Protein AF-A0A8K2A274-F1 (afdb_monomer_lite)

InterPro domains:
  IPR012863 Protein of unknown function DUF1636 [PF07845] (2-54)

Secondary structure (DSSP, 8-state):
--PPEEEE-S--HHHHHHHHHHHHHHHHS-TT----GGGS-GGG--S-EEEEPPPP-

Organism: NCBI:txid2781853

Sequence (57 aa):
MNEPTYLFTKLLLAESAAALLQFAELYLDRADSAIPWKQFPSALKTDIVAQVPPLRN

pLDDT: mean 88.38, std 7.74, range [56.94, 95.62]

Structure (mmCIF, N/CA/C/O backbone):
da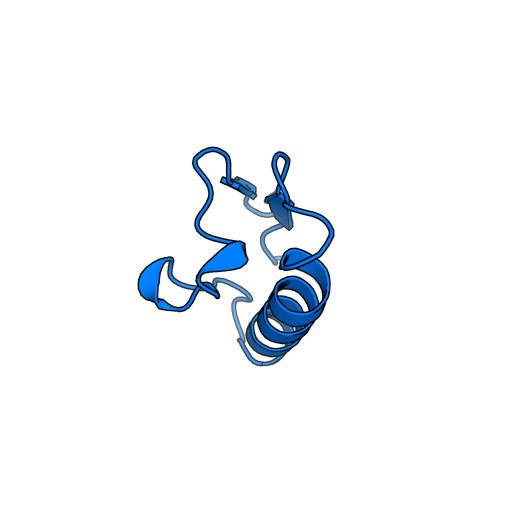ta_AF-A0A8K2A274-F1
#
_entry.id   AF-A0A8K2A274-F1
#
loop_
_atom_site.group_PDB
_atom_site.id
_atom_site.type_symbol
_atom_site.label_atom_id
_atom_site.label_alt_id
_atom_site.label_comp_id
_atom_site.label_asym_id
_atom_site.label_entity_id
_atom_site.label_seq_id
_atom_site.pdbx_PDB_ins_code
_atom_site.Cartn_x
_atom_site.Cartn_y
_atom_site.Cartn_z
_atom_site.occupancy
_atom_site.B_iso_or_equiv
_atom_site.auth_seq_id
_atom_site.auth_comp_id
_atom_site.auth_asym_id
_atom_site.auth_atom_id
_atom_site.pdbx_PDB_model_num
ATOM 1 N N . MET A 1 1 ? 11.127 6.583 -14.596 1.00 56.94 1 MET A N 1
ATOM 2 C CA . MET A 1 1 ? 10.438 6.062 -13.398 1.00 56.94 1 MET A CA 1
ATOM 3 C C . MET A 1 1 ? 9.662 4.845 -13.845 1.00 56.94 1 MET A C 1
ATOM 5 O O . MET A 1 1 ? 8.835 4.991 -14.733 1.00 56.94 1 MET A O 1
ATOM 9 N N . ASN A 1 2 ? 9.996 3.665 -13.330 1.00 79.50 2 ASN A N 1
ATOM 10 C CA . ASN A 1 2 ? 9.380 2.400 -13.749 1.00 79.50 2 ASN A CA 1
ATOM 11 C C . ASN A 1 2 ? 8.701 1.703 -12.560 1.00 79.50 2 ASN A C 1
ATOM 13 O O . ASN A 1 2 ? 8.580 0.483 -12.534 1.00 79.50 2 ASN A O 1
ATOM 17 N N . GLU A 1 3 ? 8.305 2.488 -11.560 1.00 85.50 3 GLU A N 1
ATOM 18 C CA . GLU A 1 3 ? 7.730 1.993 -10.317 1.00 85.50 3 GLU A CA 1
ATOM 19 C C . GLU A 1 3 ? 6.200 2.112 -10.340 1.00 85.50 3 GLU A C 1
ATOM 21 O O . GLU A 1 3 ? 5.659 3.054 -10.934 1.00 85.50 3 GLU A O 1
ATOM 26 N N . PRO A 1 4 ? 5.481 1.168 -9.717 1.00 91.81 4 PRO A N 1
ATOM 27 C CA . PRO A 1 4 ? 4.035 1.231 -9.612 1.00 91.81 4 PRO A CA 1
ATOM 28 C C . PRO A 1 4 ? 3.586 2.309 -8.620 1.00 91.81 4 PRO A C 1
ATOM 30 O O . PRO A 1 4 ? 4.189 2.512 -7.576 1.00 91.81 4 PRO A O 1
ATOM 33 N N . THR A 1 5 ? 2.456 2.952 -8.894 1.00 92.94 5 THR A N 1
ATOM 34 C CA . THR A 1 5 ? 1.812 3.867 -7.942 1.00 92.94 5 THR A CA 1
ATOM 35 C C . THR A 1 5 ? 0.742 3.125 -7.148 1.00 92.94 5 THR A C 1
ATOM 37 O O . THR A 1 5 ? -0.112 2.461 -7.734 1.00 92.94 5 THR A O 1
ATOM 40 N N . TYR A 1 6 ? 0.748 3.261 -5.821 1.00 94.12 6 TYR A N 1
ATOM 41 C CA . TYR A 1 6 ? -0.290 2.700 -4.952 1.00 94.12 6 TYR A CA 1
ATOM 42 C C . TYR A 1 6 ? -1.304 3.764 -4.527 1.00 94.12 6 TYR A C 1
ATOM 44 O O . TYR A 1 6 ? -0.929 4.840 -4.065 1.00 94.12 6 TYR A O 1
ATOM 52 N N . LEU A 1 7 ? -2.593 3.447 -4.655 1.00 93.38 7 LEU A N 1
ATOM 53 C CA . LEU A 1 7 ? -3.705 4.296 -4.227 1.00 93.38 7 LEU A CA 1
ATOM 54 C C . LEU A 1 7 ? -4.506 3.601 -3.123 1.00 93.38 7 LEU A C 1
ATOM 56 O O . LEU A 1 7 ? -4.973 2.474 -3.301 1.00 93.38 7 LEU A O 1
ATOM 60 N N . PHE A 1 8 ? -4.730 4.327 -2.028 1.00 92.44 8 PHE A N 1
ATOM 61 C CA . PHE A 1 8 ? -5.561 3.917 -0.898 1.00 92.44 8 PHE A CA 1
ATOM 62 C C . PHE A 1 8 ? -6.669 4.957 -0.684 1.00 92.44 8 PHE A C 1
ATOM 64 O O . PHE A 1 8 ? -6.362 6.135 -0.510 1.00 92.44 8 PHE A O 1
ATOM 71 N N . THR A 1 9 ? -7.948 4.560 -0.698 1.00 86.62 9 THR A N 1
ATOM 72 C CA . THR A 1 9 ? -9.070 5.531 -0.678 1.00 86.62 9 THR A CA 1
ATOM 73 C C . THR A 1 9 ? -9.970 5.469 0.561 1.00 86.62 9 THR A C 1
ATOM 75 O O . THR A 1 9 ? -10.746 6.394 0.783 1.00 86.62 9 THR A O 1
ATOM 78 N N . LYS A 1 10 ? -9.905 4.405 1.373 1.00 85.94 10 LYS A N 1
ATOM 79 C CA . LYS A 1 10 ? -10.743 4.209 2.577 1.00 85.94 10 LYS A CA 1
ATOM 80 C C . LYS A 1 10 ? -9.891 3.932 3.817 1.00 85.94 10 LYS A C 1
ATOM 82 O O . LYS A 1 10 ? -9.984 2.873 4.428 1.00 85.94 10 LYS A O 1
ATOM 87 N N . LEU A 1 11 ? -9.023 4.877 4.158 1.00 88.25 11 LEU A N 1
ATOM 88 C CA . LEU A 1 11 ? -8.133 4.750 5.308 1.00 88.25 11 LEU A CA 1
ATOM 89 C C . LEU A 1 11 ? -8.826 5.184 6.606 1.00 88.25 11 LEU A C 1
ATOM 91 O O . LEU A 1 11 ? -9.427 6.256 6.668 1.00 88.25 11 LEU A O 1
ATOM 95 N N . LEU A 1 12 ? -8.706 4.367 7.655 1.00 87.00 12 LEU A N 1
ATOM 96 C CA . LEU A 1 12 ? -9.097 4.744 9.014 1.00 87.00 12 LEU A CA 1
ATOM 97 C C . LEU A 1 12 ? -7.995 5.615 9.627 1.00 87.00 12 LEU A C 1
ATOM 99 O O . LEU A 1 12 ? -6.905 5.125 9.916 1.00 87.00 12 LEU A O 1
ATOM 103 N N . LEU A 1 13 ? -8.285 6.903 9.835 1.00 79.19 13 LEU A N 1
ATOM 104 C CA . LEU A 1 13 ? -7.284 7.935 10.147 1.00 79.19 13 LEU A CA 1
ATOM 105 C C . LEU A 1 13 ? -6.402 7.613 11.370 1.00 79.19 13 LEU A C 1
ATOM 107 O O . LEU A 1 13 ? -5.215 7.927 11.370 1.00 79.19 13 LEU A O 1
ATOM 111 N N . ALA A 1 14 ? -6.968 6.971 12.397 1.00 82.31 14 ALA A N 1
ATOM 112 C CA . ALA A 1 14 ? -6.251 6.615 13.624 1.00 82.31 14 ALA A CA 1
ATOM 113 C C . ALA A 1 14 ? -5.258 5.450 13.444 1.00 82.31 14 ALA A C 1
ATOM 115 O O . ALA A 1 14 ? -4.285 5.353 14.186 1.00 82.31 14 ALA A O 1
ATOM 116 N N . GLU A 1 15 ? -5.485 4.578 12.462 1.00 81.81 15 GLU A N 1
ATOM 117 C CA . GLU A 1 15 ? -4.747 3.317 12.293 1.00 81.81 15 GLU A CA 1
ATOM 118 C C . GLU A 1 15 ? -3.843 3.333 11.052 1.00 81.81 15 GLU A C 1
ATOM 120 O O . GLU A 1 15 ? -2.874 2.577 10.961 1.00 81.81 15 GLU A O 1
ATOM 125 N N . SER A 1 16 ? -4.130 4.211 10.086 1.00 90.50 16 SER A N 1
ATOM 126 C CA . SER A 1 16 ? -3.464 4.204 8.785 1.00 90.50 16 SER A CA 1
ATOM 127 C C . SER A 1 16 ? -2.103 4.891 8.766 1.00 90.50 16 SER A C 1
ATOM 129 O O . SER A 1 16 ? -1.292 4.562 7.909 1.00 90.50 16 SER A O 1
ATOM 131 N N . ALA A 1 17 ? -1.824 5.840 9.666 1.00 92.62 17 ALA A N 1
ATOM 132 C CA . ALA A 1 17 ? -0.597 6.642 9.601 1.00 92.62 17 ALA A CA 1
ATOM 133 C C . ALA A 1 17 ? 0.673 5.785 9.744 1.00 92.62 17 ALA A C 1
ATOM 135 O O . ALA A 1 17 ? 1.535 5.801 8.867 1.00 92.62 17 ALA A O 1
ATOM 136 N N . ALA A 1 18 ? 0.758 4.979 10.806 1.00 93.88 18 ALA A N 1
ATOM 137 C CA . ALA A 1 18 ? 1.886 4.071 11.020 1.00 93.88 18 ALA A CA 1
ATOM 138 C C . ALA A 1 18 ? 1.981 3.009 9.913 1.00 93.88 18 ALA A C 1
ATOM 140 O O . ALA A 1 18 ? 3.068 2.676 9.449 1.00 93.88 18 ALA A O 1
ATOM 141 N N . ALA A 1 19 ? 0.833 2.519 9.444 1.00 94.31 19 ALA A N 1
ATOM 142 C CA . ALA A 1 19 ? 0.768 1.522 8.389 1.00 94.31 19 ALA A CA 1
ATOM 143 C C . ALA A 1 19 ? 1.259 2.066 7.034 1.00 94.31 19 ALA A C 1
ATOM 145 O O . ALA A 1 19 ? 1.957 1.360 6.313 1.00 94.31 19 ALA A O 1
ATOM 146 N N . LEU A 1 20 ? 0.948 3.324 6.697 1.00 94.88 20 LEU A N 1
ATOM 147 C CA . LEU A 1 20 ? 1.467 3.999 5.502 1.00 94.88 20 LEU A CA 1
ATOM 148 C C . LEU A 1 20 ? 2.983 4.197 5.571 1.00 94.88 20 LEU A C 1
ATOM 150 O O . LEU A 1 20 ? 3.655 3.994 4.564 1.00 94.88 20 LEU A O 1
ATOM 154 N N . LEU A 1 21 ? 3.522 4.555 6.740 1.00 95.38 21 LEU A N 1
ATOM 155 C CA . LEU A 1 21 ? 4.971 4.676 6.930 1.00 95.38 21 LEU A CA 1
ATOM 156 C C . LEU A 1 21 ? 5.667 3.324 6.739 1.00 95.38 21 LEU A C 1
ATOM 158 O O . LEU A 1 21 ? 6.583 3.226 5.929 1.00 95.38 21 LEU A O 1
ATOM 162 N N . GLN A 1 22 ? 5.157 2.266 7.378 1.00 95.38 22 GLN A N 1
ATOM 163 C CA . GLN A 1 22 ? 5.669 0.905 7.189 1.00 95.38 22 GLN A CA 1
ATOM 164 C C . GLN A 1 22 ? 5.589 0.465 5.717 1.00 95.38 22 GLN A C 1
ATOM 166 O O . GLN A 1 22 ? 6.484 -0.201 5.199 1.00 95.38 22 GLN A O 1
ATOM 171 N N . PHE A 1 23 ? 4.509 0.820 5.020 1.00 95.38 23 PHE A N 1
ATOM 172 C CA . PHE A 1 23 ? 4.367 0.524 3.599 1.00 95.38 23 PHE A CA 1
ATOM 173 C C . PHE A 1 23 ? 5.393 1.276 2.746 1.00 95.38 23 PHE A C 1
ATOM 175 O O . PHE A 1 23 ? 5.951 0.692 1.821 1.00 95.38 23 PHE A O 1
ATOM 182 N N . ALA A 1 24 ? 5.655 2.547 3.054 1.00 94.69 24 ALA A N 1
ATOM 183 C CA . ALA A 1 24 ? 6.644 3.354 2.348 1.00 94.69 24 ALA A CA 1
ATOM 184 C C . ALA A 1 24 ? 8.064 2.791 2.515 1.00 94.69 24 ALA A C 1
ATOM 186 O O . ALA A 1 24 ? 8.803 2.722 1.538 1.00 94.69 24 ALA A O 1
ATOM 187 N N . GLU A 1 25 ? 8.418 2.316 3.710 1.00 95.62 25 GLU A N 1
ATOM 188 C CA . GLU A 1 25 ? 9.688 1.616 3.954 1.00 95.62 25 GLU A CA 1
ATOM 189 C C . GLU A 1 25 ? 9.804 0.358 3.075 1.00 95.62 25 GLU A C 1
ATOM 191 O O . GLU A 1 25 ? 10.755 0.219 2.309 1.00 95.62 25 GLU A O 1
ATOM 196 N N . LEU A 1 26 ? 8.774 -0.503 3.074 1.00 94.19 26 LEU A N 1
ATOM 197 C CA . LEU A 1 26 ? 8.724 -1.692 2.207 1.00 94.19 26 LEU A CA 1
ATOM 198 C C . LEU A 1 26 ? 8.809 -1.355 0.709 1.00 94.19 26 LEU A C 1
ATOM 200 O O . LEU A 1 26 ? 9.292 -2.168 -0.082 1.00 94.19 26 LEU A O 1
ATOM 204 N N . TYR A 1 27 ? 8.280 -0.198 0.314 1.00 93.75 27 TYR A N 1
ATOM 205 C CA . TYR A 1 27 ? 8.245 0.260 -1.072 1.00 93.75 27 TYR A CA 1
ATOM 206 C C . TYR A 1 27 ? 9.632 0.725 -1.531 1.00 93.75 27 TYR A C 1
ATOM 208 O O . TYR A 1 27 ? 10.039 0.405 -2.649 1.00 93.75 27 TYR A O 1
ATOM 216 N N . LEU A 1 28 ? 10.362 1.427 -0.657 1.00 91.94 28 LEU A N 1
ATOM 217 C CA . LEU A 1 28 ? 11.721 1.917 -0.907 1.00 91.94 28 LEU A CA 1
ATOM 218 C C . LEU A 1 28 ? 12.774 0.800 -0.862 1.00 91.94 28 LEU A C 1
ATOM 220 O O . LEU A 1 28 ? 13.736 0.844 -1.625 1.00 91.94 28 LEU A O 1
ATOM 224 N N . ASP A 1 29 ? 12.584 -0.217 -0.019 1.00 91.75 29 ASP A N 1
ATOM 225 C CA . ASP A 1 29 ? 13.534 -1.330 0.127 1.00 91.75 29 ASP A CA 1
ATOM 226 C C . ASP A 1 29 ? 13.494 -2.335 -1.043 1.00 91.75 29 ASP A C 1
ATOM 228 O O . ASP A 1 29 ? 14.369 -3.199 -1.172 1.00 91.75 29 ASP A O 1
ATOM 232 N N . ARG A 1 30 ? 12.474 -2.267 -1.909 1.00 87.12 30 ARG A N 1
ATOM 233 C CA . ARG A 1 30 ? 12.277 -3.210 -3.020 1.00 87.12 30 ARG A CA 1
ATOM 234 C C . ARG A 1 30 ? 12.807 -2.669 -4.341 1.00 87.12 30 ARG A C 1
ATOM 236 O O . ARG A 1 30 ? 12.426 -1.596 -4.783 1.00 87.12 30 ARG A O 1
ATOM 243 N N . ALA A 1 31 ? 13.574 -3.502 -5.045 1.00 83.69 31 ALA A N 1
ATOM 244 C CA . ALA A 1 31 ? 14.145 -3.168 -6.352 1.00 83.69 31 ALA A CA 1
ATOM 245 C C . ALA A 1 31 ? 13.103 -2.934 -7.467 1.00 83.69 31 ALA A C 1
ATOM 247 O O . ALA A 1 31 ? 13.393 -2.232 -8.431 1.00 83.69 31 ALA A O 1
ATOM 248 N N . ASP A 1 32 ? 11.915 -3.537 -7.363 1.00 83.69 32 ASP A N 1
ATOM 249 C CA . ASP A 1 32 ? 10.802 -3.377 -8.311 1.00 83.69 32 ASP A CA 1
ATOM 250 C C . ASP A 1 32 ? 9.644 -2.538 -7.745 1.00 83.69 32 ASP A C 1
ATOM 252 O O . ASP A 1 32 ? 8.623 -2.362 -8.416 1.00 83.69 32 ASP A O 1
ATOM 256 N N . SER A 1 33 ? 9.785 -2.071 -6.498 1.00 83.69 33 SER A N 1
ATOM 257 C CA . SER A 1 33 ? 8.771 -1.357 -5.715 1.00 83.69 33 SER A CA 1
ATOM 258 C C . SER A 1 33 ? 7.383 -2.024 -5.728 1.00 83.69 33 SER A C 1
ATOM 260 O O . SER A 1 33 ? 6.364 -1.396 -5.437 1.00 83.69 33 SER A O 1
ATOM 262 N N . ALA A 1 34 ? 7.323 -3.327 -6.038 1.00 89.94 34 ALA A N 1
ATOM 263 C CA . ALA A 1 34 ? 6.102 -4.112 -6.091 1.00 89.94 34 ALA A CA 1
ATOM 264 C C . ALA A 1 34 ? 5.971 -4.926 -4.802 1.00 89.94 34 ALA A C 1
ATOM 266 O O . ALA A 1 34 ? 6.632 -5.943 -4.582 1.00 89.94 34 ALA A O 1
ATOM 267 N N . ILE A 1 35 ? 5.086 -4.471 -3.924 1.00 91.69 35 ILE A N 1
ATOM 268 C CA . ILE A 1 35 ? 4.794 -5.121 -2.652 1.00 91.69 35 ILE A CA 1
ATOM 269 C C . ILE A 1 35 ? 3.702 -6.182 -2.872 1.00 91.69 35 ILE A C 1
ATOM 271 O O . ILE A 1 35 ? 2.613 -5.859 -3.358 1.00 91.69 35 ILE A O 1
ATOM 275 N N . PRO A 1 36 ? 3.937 -7.454 -2.502 1.00 91.50 36 PRO A N 1
ATOM 276 C CA . PRO A 1 36 ? 2.907 -8.486 -2.520 1.00 91.50 36 PRO A CA 1
ATOM 277 C C . PRO A 1 36 ? 1.810 -8.201 -1.492 1.00 91.50 36 PRO A C 1
ATOM 279 O O . PRO A 1 36 ? 2.113 -7.892 -0.341 1.00 91.50 36 PRO A O 1
ATOM 282 N N . TRP A 1 37 ? 0.542 -8.444 -1.844 1.00 90.56 37 TRP A N 1
ATOM 283 C CA . TRP A 1 37 ? -0.612 -8.233 -0.950 1.00 90.56 37 TRP A CA 1
ATOM 284 C C . TRP A 1 37 ? -0.442 -8.842 0.451 1.00 90.56 37 TRP A C 1
ATOM 286 O O . TRP A 1 37 ? -0.821 -8.250 1.457 1.00 90.56 37 TRP A O 1
ATOM 296 N N . LYS A 1 38 ? 0.183 -10.023 0.548 1.00 91.31 38 LYS A N 1
ATOM 297 C CA . LYS A 1 38 ? 0.432 -10.693 1.836 1.00 91.31 38 LYS A CA 1
ATOM 298 C C . LYS A 1 38 ? 1.264 -9.835 2.798 1.00 91.31 38 LYS A C 1
ATOM 300 O O . LYS A 1 38 ? 1.014 -9.903 3.9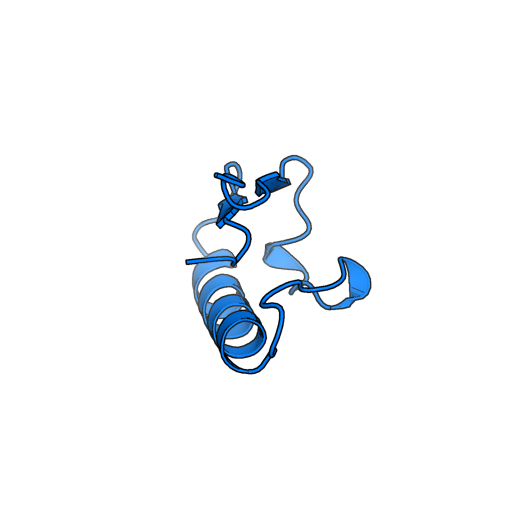99 1.00 91.31 38 LYS A O 1
ATOM 305 N N . GLN A 1 39 ? 2.180 -9.024 2.270 1.00 93.12 39 GLN A N 1
ATOM 306 C CA . GLN A 1 39 ? 3.092 -8.160 3.024 1.00 93.12 39 GLN A CA 1
ATOM 307 C C . GLN A 1 39 ? 2.499 -6.787 3.353 1.00 93.12 39 GLN A C 1
ATOM 309 O O . GLN A 1 39 ? 3.132 -6.018 4.068 1.00 93.12 39 GLN A O 1
ATOM 314 N N . PHE A 1 40 ? 1.291 -6.474 2.873 1.00 93.81 40 PHE A N 1
ATOM 315 C CA . PHE A 1 40 ? 0.641 -5.221 3.238 1.00 93.81 40 PHE A CA 1
ATOM 316 C C . PHE A 1 40 ? 0.382 -5.190 4.750 1.00 93.81 40 PHE A C 1
ATOM 318 O O . PHE A 1 40 ? -0.133 -6.180 5.298 1.00 93.81 40 PHE A O 1
ATOM 325 N N . PRO A 1 41 ? 0.664 -4.056 5.410 1.00 93.81 41 PRO A N 1
ATOM 326 C CA . PRO A 1 41 ? 0.191 -3.791 6.760 1.00 93.81 41 PRO A CA 1
ATOM 327 C C . PRO A 1 41 ? -1.327 -3.982 6.848 1.00 93.81 41 PRO A C 1
ATOM 329 O O . PRO A 1 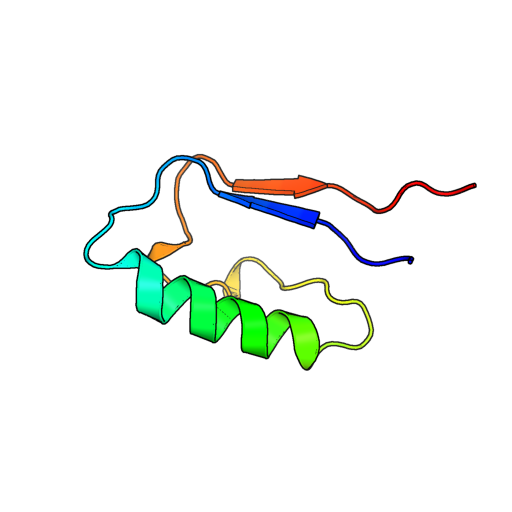41 ? -2.063 -3.583 5.944 1.00 93.81 41 PRO A O 1
ATOM 332 N N . SER A 1 42 ? -1.812 -4.588 7.933 1.00 91.44 42 SER A N 1
ATOM 333 C CA . SER A 1 42 ? -3.225 -4.976 8.066 1.00 91.44 42 SER A CA 1
ATOM 334 C C . SER A 1 42 ? -4.192 -3.801 7.904 1.00 91.44 42 SER A C 1
ATOM 336 O O . SER A 1 42 ? -5.201 -3.947 7.225 1.00 91.44 42 SER A O 1
ATOM 338 N N . ALA A 1 43 ? -3.851 -2.623 8.434 1.00 91.69 43 ALA A N 1
ATOM 339 C CA . ALA A 1 43 ? -4.677 -1.417 8.313 1.00 91.69 43 ALA A CA 1
ATOM 340 C C . ALA A 1 43 ? -4.790 -0.878 6.871 1.00 91.69 43 ALA A C 1
ATOM 342 O O . ALA A 1 43 ? -5.675 -0.079 6.580 1.00 91.69 43 ALA A O 1
ATOM 343 N N . LEU A 1 44 ? -3.913 -1.314 5.956 1.00 92.19 44 LEU A N 1
ATOM 344 C CA . LEU A 1 44 ? -3.970 -0.961 4.534 1.00 92.19 44 LEU A CA 1
ATOM 345 C C . LEU A 1 44 ? -4.643 -2.035 3.676 1.00 92.19 44 LEU A C 1
ATOM 347 O O . LEU A 1 44 ? -4.915 -1.783 2.502 1.00 92.19 44 LEU A O 1
ATOM 351 N N . LYS A 1 45 ? -4.945 -3.214 4.236 1.00 90.19 45 LYS A N 1
ATOM 352 C CA . LYS A 1 45 ? -5.700 -4.281 3.559 1.00 90.19 45 LYS A CA 1
ATOM 353 C C . LYS A 1 45 ? -7.195 -3.954 3.540 1.00 90.19 45 LYS A C 1
ATOM 355 O O . LYS A 1 45 ? -8.012 -4.671 4.107 1.00 90.19 45 LYS A O 1
ATOM 360 N N . THR A 1 46 ? -7.529 -2.835 2.911 1.00 84.44 46 THR A N 1
ATOM 361 C CA . THR A 1 46 ? -8.904 -2.347 2.760 1.00 84.44 46 THR A CA 1
ATOM 362 C C . THR A 1 46 ? -9.546 -2.900 1.487 1.00 84.44 46 THR A C 1
ATOM 364 O O . THR A 1 46 ? -8.850 -3.396 0.601 1.00 84.44 46 THR A O 1
ATOM 367 N N . ASP A 1 47 ? -10.867 -2.757 1.365 1.00 78.19 47 ASP A N 1
ATOM 368 C CA . ASP A 1 47 ? -11.621 -3.210 0.187 1.00 78.19 47 ASP A CA 1
ATOM 369 C C . ASP A 1 47 ? -11.242 -2.476 -1.112 1.00 78.19 47 ASP A C 1
ATOM 371 O O . ASP A 1 47 ? -11.538 -2.964 -2.202 1.00 78.19 47 ASP A O 1
ATOM 375 N N . ILE A 1 48 ? -10.638 -1.282 -1.018 1.00 84.38 48 ILE A N 1
ATOM 376 C CA . ILE A 1 48 ? -10.326 -0.437 -2.178 1.00 84.38 48 ILE A CA 1
ATOM 377 C C . ILE A 1 48 ? -8.859 -0.008 -2.127 1.00 84.38 48 ILE A C 1
ATOM 379 O O . ILE A 1 48 ? -8.499 1.026 -1.556 1.00 84.38 48 ILE A O 1
ATOM 383 N N . VAL A 1 49 ? -8.024 -0.823 -2.770 1.00 91.25 49 VAL A N 1
ATOM 384 C CA . VAL A 1 49 ? -6.606 -0.564 -3.025 1.00 91.25 49 VAL A CA 1
ATOM 385 C C . VAL A 1 49 ? -6.323 -0.828 -4.496 1.00 91.25 49 VAL A C 1
ATOM 387 O O . VAL A 1 49 ? -6.760 -1.842 -5.041 1.00 91.25 49 VAL A O 1
ATOM 390 N N . ALA A 1 50 ? -5.568 0.063 -5.132 1.00 91.62 50 ALA A N 1
ATOM 391 C CA . ALA A 1 50 ? -5.112 -0.126 -6.503 1.00 91.62 50 ALA A CA 1
ATOM 392 C C . ALA A 1 50 ? -3.588 -0.035 -6.587 1.00 91.62 50 ALA A C 1
ATOM 394 O O . ALA A 1 50 ? -2.972 0.829 -5.963 1.00 91.62 50 ALA A O 1
ATOM 395 N N . GLN A 1 51 ? -3.000 -0.913 -7.398 1.00 93.06 51 GLN A N 1
ATOM 396 C CA . GLN A 1 51 ? -1.636 -0.780 -7.893 1.00 93.06 51 GLN A CA 1
AT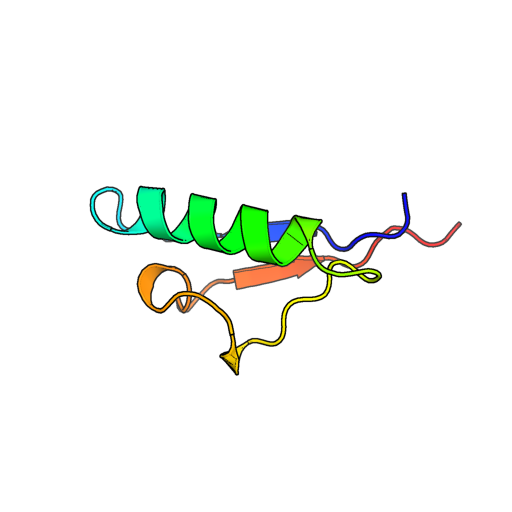OM 397 C C . GLN A 1 51 ? -1.727 -0.371 -9.363 1.00 93.06 51 GLN A C 1
ATOM 399 O O . GLN A 1 51 ? -2.213 -1.132 -10.199 1.00 93.06 51 GLN A O 1
ATOM 404 N N . VAL A 1 52 ? -1.287 0.841 -9.672 1.00 91.50 52 VAL A N 1
ATOM 405 C CA . VAL A 1 52 ? -1.259 1.377 -11.031 1.00 91.50 52 VAL A CA 1
ATOM 406 C C . VAL A 1 52 ? 0.141 1.140 -11.595 1.00 91.50 52 VAL A C 1
ATOM 408 O O . VAL A 1 52 ? 1.108 1.630 -11.009 1.00 91.50 52 VAL A O 1
ATOM 411 N N . PRO A 1 53 ? 0.294 0.378 -12.690 1.00 89.44 53 PRO A N 1
ATOM 412 C CA . PRO A 1 53 ? 1.604 0.155 -13.282 1.00 89.44 53 PRO A CA 1
ATOM 413 C C . PRO A 1 53 ? 2.188 1.467 -13.831 1.00 89.44 53 PRO A C 1
ATOM 415 O O . PRO A 1 53 ? 1.432 2.357 -14.231 1.00 89.44 53 PRO A O 1
ATOM 418 N N . PRO A 1 54 ? 3.524 1.591 -13.892 1.00 87.94 54 PRO A N 1
ATOM 419 C CA . PRO A 1 54 ? 4.168 2.724 -14.545 1.00 87.94 54 PRO A CA 1
ATOM 420 C C . PRO A 1 54 ? 3.756 2.796 -16.019 1.00 87.94 54 PRO A C 1
ATOM 422 O O . PRO A 1 54 ? 3.556 1.771 -16.681 1.00 87.94 54 PRO A O 1
ATOM 425 N N . LEU A 1 55 ? 3.676 4.014 -16.552 1.00 84.44 55 LEU A N 1
ATOM 426 C CA . LEU A 1 55 ? 3.503 4.219 -17.986 1.00 84.44 55 LEU A CA 1
ATOM 427 C C . LEU A 1 55 ? 4.740 3.670 -18.708 1.00 84.44 55 LEU A C 1
ATOM 429 O O . LEU A 1 55 ? 5.856 4.139 -18.486 1.00 84.44 55 LEU A O 1
ATOM 433 N N . ARG A 1 56 ? 4.542 2.658 -19.556 1.00 71.00 56 ARG A N 1
ATOM 43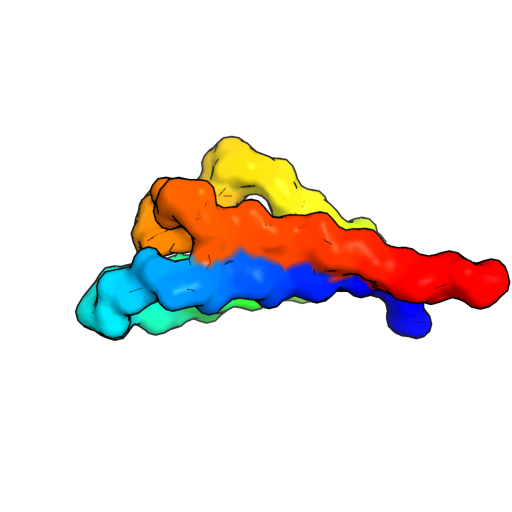4 C CA . ARG A 1 56 ? 5.574 2.208 -20.494 1.00 71.00 56 ARG A CA 1
ATOM 435 C C . ARG A 1 56 ? 5.528 3.139 -21.704 1.00 71.00 56 ARG A C 1
ATOM 437 O O . ARG A 1 56 ? 4.491 3.198 -22.361 1.00 71.00 56 ARG A O 1
A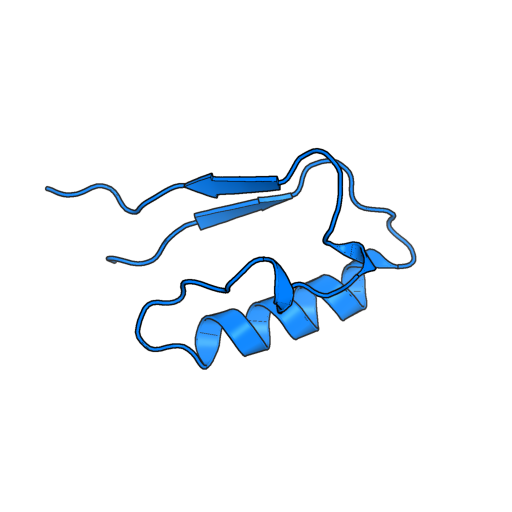TOM 444 N N . ASN A 1 57 ? 6.621 3.859 -21.952 1.00 58.88 57 ASN A N 1
ATOM 445 C CA . ASN A 1 57 ? 6.861 4.530 -23.232 1.00 58.88 57 ASN A CA 1
ATOM 446 C C . ASN A 1 57 ? 7.332 3.519 -24.276 1.00 58.88 57 ASN A C 1
ATOM 448 O O . ASN A 1 57 ? 8.091 2.601 -23.886 1.00 58.88 57 ASN A O 1
#

Radius of gyration: 11.6 Å; chains: 1; bounding box: 26×19×37 Å

Foldseek 3Di:
DFEWDKDQDDADVVPVPVQVVVLVVCQVVDPRSDDDLVPRDPRRNDPDMDTHGDDDD